Protein AF-A0A3C2E7K2-F1 (afdb_monomer)

Structure (mmCIF, N/CA/C/O backbone):
data_AF-A0A3C2E7K2-F1
#
_entry.id   AF-A0A3C2E7K2-F1
#
loop_
_atom_site.group_PDB
_atom_site.id
_atom_site.type_symbol
_atom_site.label_atom_id
_atom_site.label_alt_id
_atom_site.label_comp_id
_atom_site.label_asym_id
_atom_site.label_entity_id
_atom_site.label_seq_id
_atom_site.pdbx_PDB_ins_code
_atom_site.Cartn_x
_atom_site.Cartn_y
_atom_site.Cartn_z
_atom_site.occupancy
_atom_site.B_iso_or_equiv
_atom_site.auth_seq_id
_atom_site.auth_comp_id
_atom_site.auth_asym_id
_atom_site.auth_atom_id
_atom_site.pdbx_PDB_model_num
ATOM 1 N N . ARG A 1 1 ? 13.895 -5.688 -22.698 1.00 58.41 1 ARG A N 1
ATOM 2 C CA . ARG A 1 1 ? 12.798 -6.682 -22.549 1.00 58.41 1 ARG A CA 1
ATOM 3 C C . ARG A 1 1 ? 12.818 -7.322 -21.160 1.00 58.41 1 ARG A C 1
ATOM 5 O O . ARG A 1 1 ? 11.852 -7.144 -20.438 1.00 58.41 1 ARG A O 1
ATOM 12 N N . VAL A 1 2 ? 13.931 -7.941 -20.744 1.00 70.06 2 VAL A N 1
ATOM 13 C CA . VAL A 1 2 ? 14.091 -8.574 -19.414 1.00 70.06 2 VAL A CA 1
ATOM 14 C C . VAL A 1 2 ? 13.761 -7.631 -18.242 1.00 70.06 2 VAL A C 1
ATOM 16 O O . VAL A 1 2 ? 12.973 -7.994 -17.378 1.00 70.06 2 VAL A O 1
ATOM 19 N N . PHE A 1 3 ? 14.257 -6.386 -18.255 1.00 68.56 3 PHE A N 1
ATOM 20 C CA . PHE A 1 3 ? 13.976 -5.405 -17.192 1.00 68.56 3 PHE A CA 1
ATOM 21 C C . PHE A 1 3 ? 12.487 -5.069 -17.020 1.00 68.56 3 PHE A C 1
ATOM 23 O O . PHE A 1 3 ? 12.014 -4.927 -15.898 1.00 68.56 3 PHE A O 1
ATOM 30 N N . THR A 1 4 ? 11.731 -4.983 -18.117 1.00 68.19 4 THR A N 1
ATOM 31 C CA . THR A 1 4 ? 10.288 -4.705 -18.075 1.00 68.19 4 THR A CA 1
ATOM 32 C C . THR A 1 4 ? 9.516 -5.893 -17.501 1.00 68.19 4 THR A C 1
ATOM 34 O O . THR A 1 4 ? 8.613 -5.702 -16.694 1.00 68.19 4 THR A O 1
ATOM 37 N N . THR A 1 5 ? 9.898 -7.123 -17.863 1.00 74.44 5 THR A N 1
ATOM 38 C CA . THR A 1 5 ? 9.284 -8.352 -17.334 1.00 74.44 5 THR A CA 1
ATOM 39 C C . THR A 1 5 ? 9.557 -8.528 -15.841 1.00 74.44 5 THR A C 1
ATOM 41 O O . THR A 1 5 ? 8.635 -8.833 -15.091 1.00 74.44 5 THR A O 1
ATOM 44 N N . ILE A 1 6 ? 10.792 -8.278 -15.394 1.00 78.44 6 ILE A N 1
ATOM 45 C CA . ILE A 1 6 ? 11.157 -8.341 -13.970 1.00 78.44 6 ILE A CA 1
ATOM 46 C C . ILE A 1 6 ? 10.403 -7.265 -13.177 1.00 78.44 6 ILE A C 1
ATOM 48 O O . ILE A 1 6 ? 9.828 -7.571 -12.136 1.00 78.44 6 ILE A O 1
ATOM 52 N N . GLY A 1 7 ? 10.339 -6.030 -13.688 1.00 73.75 7 GLY A N 1
ATOM 53 C CA . GLY A 1 7 ? 9.588 -4.947 -13.048 1.00 73.75 7 GLY A CA 1
ATOM 54 C C . GLY A 1 7 ? 8.096 -5.259 -12.909 1.00 73.75 7 GLY A C 1
ATOM 55 O O . GLY A 1 7 ? 7.521 -5.040 -11.846 1.00 73.75 7 GLY A O 1
ATOM 56 N N . LEU A 1 8 ? 7.485 -5.846 -13.944 1.00 76.38 8 LEU A N 1
ATOM 57 C CA . LEU A 1 8 ? 6.085 -6.267 -13.903 1.00 76.38 8 LEU A CA 1
ATOM 58 C C . LEU A 1 8 ? 5.856 -7.409 -12.901 1.00 76.38 8 LEU A C 1
ATOM 60 O O . LEU A 1 8 ? 4.875 -7.376 -12.163 1.00 76.38 8 LEU A O 1
ATOM 64 N N . MET A 1 9 ? 6.755 -8.398 -12.841 1.00 81.62 9 MET A N 1
ATOM 65 C CA . MET A 1 9 ? 6.644 -9.503 -11.881 1.00 81.62 9 MET A CA 1
ATOM 66 C C . MET A 1 9 ? 6.782 -9.020 -10.437 1.00 81.62 9 MET A C 1
ATOM 68 O O . MET A 1 9 ? 5.946 -9.360 -9.604 1.00 81.62 9 MET A O 1
ATOM 72 N N . ILE A 1 10 ? 7.791 -8.196 -10.140 1.00 82.12 10 ILE A N 1
ATOM 73 C CA . ILE A 1 10 ? 7.995 -7.645 -8.793 1.00 82.12 10 ILE A CA 1
ATOM 74 C C . ILE A 1 10 ? 6.804 -6.763 -8.397 1.00 82.12 10 ILE A C 1
ATOM 76 O O . ILE A 1 10 ? 6.275 -6.909 -7.296 1.00 82.12 10 ILE A O 1
ATOM 80 N N . GLY A 1 11 ? 6.338 -5.898 -9.305 1.00 79.94 11 GLY A N 1
ATOM 81 C CA . GLY A 1 11 ? 5.164 -5.057 -9.078 1.00 79.94 11 GLY A CA 1
ATOM 82 C C . GLY A 1 11 ? 3.887 -5.868 -8.843 1.00 79.94 11 GLY A C 1
ATOM 83 O O . GLY A 1 11 ? 3.135 -5.569 -7.920 1.00 79.94 11 GLY A O 1
ATOM 84 N N . GLY A 1 12 ? 3.667 -6.930 -9.623 1.00 81.69 12 GLY A N 1
ATOM 85 C CA . GLY A 1 12 ? 2.515 -7.820 -9.470 1.00 81.69 12 GLY A CA 1
ATOM 86 C C . GLY A 1 12 ? 2.522 -8.582 -8.144 1.00 81.69 12 GLY A C 1
ATOM 87 O O . GLY A 1 12 ? 1.517 -8.591 -7.435 1.00 81.69 12 GLY A O 1
ATOM 88 N N . VAL A 1 13 ? 3.663 -9.166 -7.766 1.00 86.88 13 VAL A N 1
ATOM 89 C CA . VAL A 1 13 ? 3.815 -9.864 -6.477 1.00 86.88 13 VAL A CA 1
ATOM 90 C C . VAL A 1 13 ? 3.627 -8.894 -5.308 1.00 86.88 13 VAL A C 1
ATOM 92 O O . VAL A 1 13 ? 2.915 -9.213 -4.356 1.00 86.88 13 VAL A O 1
ATOM 95 N N . GLY A 1 14 ? 4.200 -7.691 -5.399 1.00 84.19 14 GLY A N 1
ATOM 96 C CA . GLY A 1 14 ? 4.024 -6.644 -4.394 1.00 84.19 14 GLY A CA 1
ATOM 97 C C . GLY A 1 14 ? 2.571 -6.189 -4.255 1.00 84.19 14 GLY A C 1
ATOM 98 O O . GLY A 1 14 ? 2.088 -6.045 -3.135 1.00 84.19 14 GLY A O 1
ATOM 99 N N . ALA A 1 15 ? 1.848 -6.024 -5.366 1.00 85.50 15 ALA A N 1
ATOM 100 C CA . ALA A 1 15 ? 0.438 -5.642 -5.350 1.00 85.50 15 ALA A CA 1
ATOM 101 C C . ALA A 1 15 ? -0.442 -6.716 -4.694 1.00 85.50 15 ALA A C 1
ATOM 103 O O . ALA A 1 15 ? -1.253 -6.394 -3.828 1.00 85.50 15 ALA A O 1
ATOM 104 N N . ILE A 1 16 ? -0.245 -7.992 -5.045 1.00 87.50 16 ILE A N 1
ATOM 105 C CA . ILE A 1 16 ? -0.976 -9.108 -4.425 1.00 87.50 16 ILE A CA 1
ATOM 106 C C . ILE A 1 16 ? -0.670 -9.172 -2.924 1.00 87.50 16 ILE A C 1
ATOM 108 O O . ILE A 1 16 ? -1.591 -9.238 -2.111 1.00 87.50 16 ILE A O 1
ATOM 112 N N . GLY A 1 17 ? 0.611 -9.098 -2.550 1.00 90.00 17 GLY A N 1
ATOM 113 C CA . GLY A 1 17 ? 1.029 -9.105 -1.149 1.00 90.00 17 GLY A CA 1
ATOM 114 C C . GLY A 1 17 ? 0.446 -7.935 -0.355 1.00 90.00 17 GLY A C 1
ATOM 115 O O . GLY A 1 17 ? -0.072 -8.139 0.740 1.00 90.00 17 GLY A O 1
ATOM 116 N N . GLY A 1 18 ? 0.465 -6.727 -0.921 1.00 86.69 18 GLY A N 1
ATOM 117 C CA . GLY A 1 18 ? -0.086 -5.525 -0.296 1.00 86.69 18 GLY A CA 1
ATOM 118 C C . GLY A 1 18 ? -1.599 -5.593 -0.094 1.00 86.69 18 GLY A C 1
ATOM 119 O O . GLY A 1 18 ? -2.079 -5.256 0.986 1.00 86.69 18 GLY A O 1
ATOM 120 N N . VAL A 1 19 ? -2.348 -6.083 -1.088 1.00 88.69 19 VAL A N 1
ATOM 121 C CA . VAL A 1 19 ? -3.807 -6.264 -0.977 1.00 88.69 19 VAL A CA 1
ATOM 122 C C . VAL A 1 19 ? -4.148 -7.297 0.092 1.00 88.69 19 VAL A C 1
ATOM 124 O O . VAL A 1 19 ? -4.987 -7.028 0.950 1.00 88.69 19 VAL A O 1
ATOM 127 N N . LEU A 1 20 ? -3.477 -8.452 0.088 1.00 91.19 20 LEU A N 1
ATOM 128 C CA . LEU A 1 20 ? -3.693 -9.486 1.102 1.00 91.19 20 LEU A CA 1
ATOM 129 C C . LEU A 1 20 ? -3.383 -8.964 2.506 1.00 91.19 20 LEU A C 1
ATOM 131 O O . LEU A 1 20 ? -4.187 -9.145 3.420 1.00 91.19 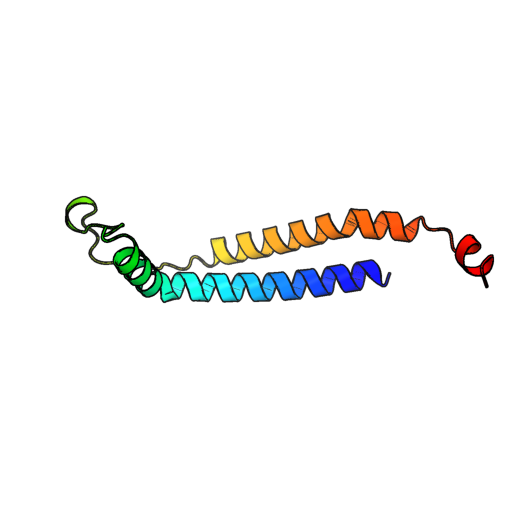20 LEU A O 1
ATOM 135 N N . LEU A 1 21 ? -2.254 -8.275 2.670 1.00 90.06 21 LEU A N 1
ATOM 136 C CA . LEU A 1 21 ? -1.858 -7.688 3.945 1.00 90.06 21 LEU A CA 1
ATOM 137 C C . LEU A 1 21 ? -2.872 -6.630 4.402 1.00 90.06 21 LEU A C 1
ATOM 139 O O . LEU A 1 21 ? -3.286 -6.653 5.558 1.00 90.06 21 LEU A O 1
ATOM 143 N N . GLY A 1 22 ? -3.341 -5.761 3.503 1.00 87.19 22 GLY A N 1
ATOM 144 C CA . GLY A 1 22 ? -4.376 -4.767 3.798 1.00 87.19 22 GLY A CA 1
ATOM 145 C C . GLY A 1 22 ? -5.696 -5.395 4.252 1.00 87.19 22 GLY A C 1
ATOM 146 O O . GLY A 1 22 ? -6.246 -4.986 5.274 1.00 87.19 22 GLY A O 1
ATOM 147 N N . ILE A 1 23 ? -6.168 -6.437 3.558 1.00 88.25 23 ILE A N 1
ATOM 148 C CA . ILE A 1 23 ? -7.377 -7.183 3.947 1.00 88.25 23 ILE A CA 1
ATOM 149 C C . ILE A 1 23 ? -7.199 -7.797 5.340 1.00 88.25 23 ILE A C 1
ATOM 151 O O . ILE A 1 23 ? -8.074 -7.651 6.194 1.00 88.25 23 ILE A O 1
ATOM 155 N N . VAL A 1 24 ? -6.059 -8.445 5.598 1.00 89.94 24 VAL A N 1
ATOM 156 C CA . VAL A 1 24 ? -5.760 -9.037 6.910 1.00 89.94 24 VAL A CA 1
ATOM 157 C C . VAL A 1 24 ? -5.746 -7.967 8.002 1.00 89.94 24 VAL A C 1
ATOM 159 O O . VAL A 1 24 ? -6.330 -8.194 9.061 1.00 89.94 24 VAL A O 1
ATOM 162 N N . LEU A 1 25 ? -5.149 -6.797 7.762 1.00 87.62 25 LEU A N 1
ATOM 163 C CA . LEU A 1 25 ? -5.135 -5.703 8.737 1.00 87.62 25 LEU A CA 1
ATOM 164 C C . LEU A 1 25 ? -6.542 -5.182 9.046 1.00 87.62 25 LEU A C 1
ATOM 166 O O . LEU A 1 25 ? -6.868 -5.006 10.218 1.00 87.62 25 LEU A O 1
ATOM 170 N N . VAL A 1 26 ? -7.386 -4.979 8.027 1.00 86.88 26 VAL A N 1
ATOM 171 C CA . VAL A 1 26 ? -8.767 -4.507 8.228 1.00 86.88 26 VAL A CA 1
ATOM 172 C C . VAL A 1 26 ? -9.573 -5.524 9.035 1.00 86.88 26 VAL A C 1
ATOM 174 O O . VAL A 1 26 ? -10.234 -5.151 10.003 1.00 86.88 26 VAL A O 1
ATOM 177 N N . LEU A 1 27 ? -9.468 -6.814 8.707 1.00 85.25 27 LEU 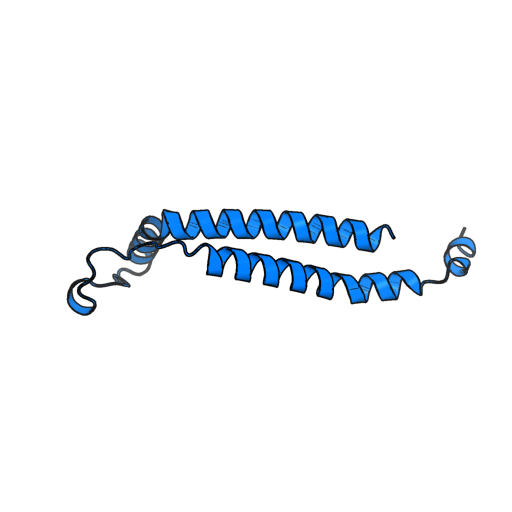A N 1
ATOM 178 C CA . LEU A 1 27 ? -10.158 -7.877 9.447 1.00 85.25 27 LEU A CA 1
ATOM 179 C C . LEU A 1 27 ? -9.667 -8.014 10.897 1.00 85.25 27 LEU A C 1
ATOM 181 O O . LEU A 1 27 ? -10.422 -8.453 11.761 1.00 85.25 27 LEU A O 1
ATOM 185 N N . ASN A 1 28 ? -8.425 -7.613 11.178 1.00 86.75 28 ASN A N 1
ATOM 186 C CA . ASN A 1 28 ? -7.811 -7.689 12.504 1.00 86.75 28 ASN A CA 1
ATOM 187 C C . ASN A 1 28 ? -7.720 -6.326 13.213 1.00 86.75 28 ASN A C 1
ATOM 189 O O . ASN A 1 28 ? -6.965 -6.191 14.179 1.00 86.75 28 ASN A O 1
ATOM 193 N N . ILE A 1 29 ? -8.502 -5.323 12.794 1.00 82.69 29 ILE A N 1
ATOM 194 C CA . ILE A 1 29 ? -8.422 -3.963 13.354 1.00 82.69 29 ILE A CA 1
ATOM 195 C C . ILE A 1 29 ? -8.628 -3.927 14.875 1.00 82.69 29 ILE A C 1
ATOM 197 O O . ILE A 1 29 ? -7.961 -3.162 15.566 1.00 82.69 29 ILE A O 1
ATOM 201 N N . GLY A 1 30 ? -9.476 -4.810 15.417 1.00 81.75 30 GLY A N 1
ATOM 202 C CA . GLY A 1 30 ? -9.705 -4.915 16.861 1.00 81.75 30 GLY A CA 1
ATOM 203 C C . GLY A 1 30 ? -8.481 -5.420 17.632 1.00 81.75 30 GLY A C 1
ATOM 204 O O . GLY A 1 30 ? -8.192 -4.937 18.725 1.00 81.75 30 GLY A O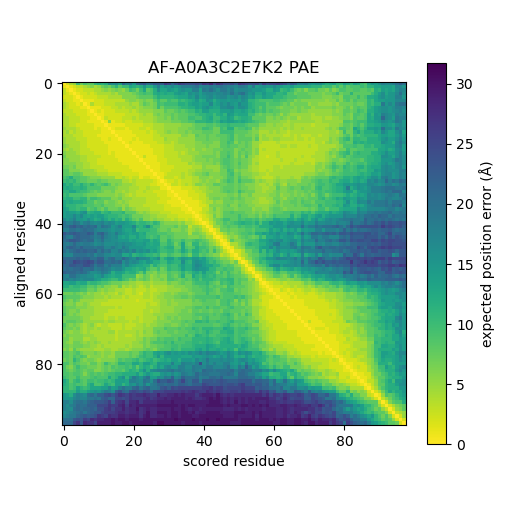 1
ATOM 205 N N . VAL A 1 31 ? -7.708 -6.345 17.052 1.00 83.50 31 VAL A N 1
ATOM 206 C CA . VAL A 1 31 ? -6.456 -6.833 17.657 1.00 83.50 31 VAL A CA 1
ATOM 207 C C . VAL A 1 31 ? -5.411 -5.720 17.669 1.00 83.50 31 VAL A C 1
ATOM 209 O O . VAL A 1 31 ? -4.746 -5.510 18.682 1.00 83.50 31 VAL A O 1
ATOM 212 N N . ILE A 1 32 ? -5.312 -4.966 16.571 1.00 82.75 32 ILE A N 1
ATOM 213 C CA . ILE A 1 32 ? -4.400 -3.821 16.449 1.00 82.75 32 ILE A CA 1
ATOM 214 C C . ILE A 1 32 ? -4.774 -2.730 17.458 1.00 82.75 32 ILE A C 1
ATOM 216 O O . ILE A 1 32 ? -3.899 -2.199 18.139 1.00 82.75 32 ILE A O 1
ATOM 220 N N . GLN A 1 33 ? -6.067 -2.433 17.607 1.00 79.88 33 GLN A N 1
ATOM 221 C CA . GLN A 1 33 ? -6.564 -1.477 18.595 1.00 79.88 33 GLN A CA 1
ATOM 222 C C . GLN A 1 33 ? -6.174 -1.886 20.020 1.00 79.88 33 GLN A C 1
ATOM 224 O O . GLN A 1 33 ? -5.616 -1.069 20.751 1.00 79.88 33 GLN A O 1
ATOM 229 N N . ASN A 1 34 ? -6.415 -3.146 20.399 1.00 81.69 34 ASN A N 1
ATOM 230 C CA . ASN A 1 34 ? -6.046 -3.658 21.721 1.00 81.69 34 ASN A CA 1
ATOM 231 C C . ASN A 1 34 ? -4.530 -3.591 21.950 1.00 81.69 34 ASN A C 1
ATOM 233 O O . ASN A 1 34 ? -4.081 -3.198 23.024 1.00 81.69 34 ASN A O 1
ATOM 237 N N . PHE A 1 35 ? -3.732 -3.927 20.936 1.00 84.50 35 PHE A N 1
ATOM 238 C CA . PHE A 1 35 ? -2.275 -3.842 21.010 1.00 84.50 35 PHE A CA 1
ATOM 239 C C . PHE A 1 35 ? -1.790 -2.403 21.235 1.00 84.50 35 PHE A C 1
ATOM 241 O O . PHE A 1 35 ? -0.964 -2.156 22.114 1.00 84.50 35 PHE A O 1
ATOM 248 N N . ILE A 1 36 ? -2.348 -1.438 20.497 1.00 83.56 36 ILE A N 1
ATOM 249 C CA . ILE A 1 36 ? -2.044 -0.012 20.677 1.00 83.56 36 ILE A CA 1
ATOM 250 C C . ILE A 1 36 ? -2.455 0.445 22.078 1.00 83.56 36 ILE A C 1
ATOM 252 O O . ILE A 1 36 ? -1.662 1.109 22.747 1.00 83.56 36 ILE A O 1
ATOM 256 N N . GLN A 1 37 ? -3.641 0.054 22.548 1.00 82.62 37 GLN A N 1
ATOM 257 C CA . GLN A 1 37 ? -4.139 0.406 23.878 1.00 82.62 37 GLN A CA 1
ATOM 258 C C . GLN A 1 37 ? -3.224 -0.112 24.996 1.00 82.62 37 GLN A C 1
ATOM 260 O O . GLN A 1 37 ? -2.969 0.619 25.949 1.00 82.62 37 GLN A O 1
ATOM 265 N N . ILE A 1 38 ? -2.686 -1.330 24.875 1.00 83.62 38 ILE A N 1
ATOM 266 C CA . ILE A 1 38 ? -1.733 -1.886 25.852 1.00 83.62 38 ILE A CA 1
ATOM 267 C C . ILE A 1 38 ? -0.445 -1.052 25.901 1.00 83.62 38 ILE A C 1
ATOM 269 O O . ILE A 1 38 ? 0.086 -0.812 26.982 1.00 83.62 38 ILE A O 1
ATOM 273 N N . ILE A 1 39 ? 0.051 -0.597 24.747 1.00 85.75 39 ILE A N 1
ATOM 274 C CA . ILE A 1 39 ? 1.318 0.147 24.658 1.00 85.75 39 ILE A CA 1
ATOM 275 C C . ILE A 1 39 ? 1.161 1.603 25.098 1.00 85.75 39 ILE A C 1
ATOM 277 O O . ILE A 1 39 ? 2.020 2.131 25.800 1.00 85.75 39 ILE A O 1
ATOM 281 N N . THR A 1 40 ? 0.092 2.273 24.666 1.00 81.75 40 THR A N 1
ATOM 282 C CA . THR A 1 40 ? -0.114 3.704 24.951 1.00 81.75 40 THR A CA 1
ATOM 283 C C . THR A 1 40 ? -0.894 3.959 26.236 1.00 81.75 40 THR A C 1
ATOM 285 O O . THR A 1 40 ? -0.860 5.078 26.737 1.00 81.75 40 THR A O 1
ATOM 288 N N . GLY A 1 41 ? -1.604 2.968 26.780 1.00 74.31 41 GLY A N 1
ATOM 289 C CA . GLY A 1 41 ? -2.470 3.128 27.954 1.00 74.31 41 GLY A CA 1
ATOM 290 C C . GLY A 1 41 ? -3.717 3.988 27.705 1.00 74.31 41 GLY A C 1
ATOM 291 O O . GLY A 1 41 ? -4.560 4.123 28.589 1.00 74.31 41 GLY A O 1
ATOM 292 N N . VAL A 1 42 ? -3.861 4.555 26.504 1.00 71.88 42 VAL A N 1
ATOM 293 C CA . VAL A 1 42 ? -5.011 5.351 26.072 1.00 71.88 42 VAL A CA 1
ATOM 294 C C . VAL A 1 42 ? -5.901 4.463 25.218 1.00 71.88 42 VAL A C 1
ATOM 296 O O . VAL A 1 42 ? -5.402 3.701 24.396 1.00 71.88 42 VAL A O 1
ATOM 299 N N . ASN A 1 43 ? -7.219 4.554 25.393 1.00 67.81 43 ASN A N 1
ATOM 300 C CA . ASN A 1 43 ? -8.160 3.895 24.496 1.00 67.81 43 ASN A CA 1
ATOM 301 C C . ASN A 1 43 ? -8.414 4.827 23.294 1.00 67.81 43 ASN A C 1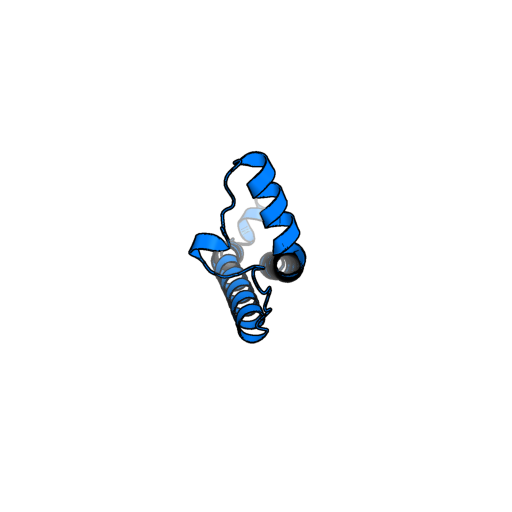
ATOM 303 O O . ASN A 1 43 ? -9.140 5.812 23.459 1.00 67.81 43 ASN A O 1
ATOM 307 N N . PRO A 1 44 ? -7.803 4.587 22.113 1.00 64.38 44 PRO A N 1
ATOM 308 C CA . PRO A 1 44 ? -7.868 5.523 20.985 1.00 64.38 44 PRO A CA 1
ATOM 309 C C . PRO A 1 44 ? -9.297 5.752 20.476 1.00 64.38 44 PRO A C 1
ATOM 311 O O . PRO A 1 44 ? -9.575 6.781 19.871 1.00 64.38 44 PRO A O 1
ATOM 314 N N . PHE A 1 45 ? -10.215 4.831 20.777 1.00 65.50 45 PHE A N 1
ATOM 315 C CA . PHE A 1 45 ? -11.640 4.952 20.491 1.00 65.50 45 PHE A CA 1
ATOM 316 C C . PHE A 1 45 ? -12.440 4.755 21.783 1.00 65.50 45 PHE A C 1
ATOM 318 O O . PHE A 1 45 ? -13.082 3.726 21.973 1.00 65.50 45 PHE A O 1
ATOM 325 N N . ASN A 1 46 ? -12.359 5.723 22.704 1.00 63.75 46 ASN A N 1
ATOM 326 C CA . ASN A 1 46 ? -13.130 5.682 23.948 1.00 63.75 46 ASN A CA 1
ATOM 327 C C . ASN A 1 46 ? -14.649 5.687 23.635 1.00 63.75 46 ASN A C 1
ATOM 329 O O . ASN A 1 46 ? -15.136 6.675 23.069 1.00 63.75 46 ASN A O 1
ATOM 333 N N . PRO A 1 47 ? -15.409 4.637 24.014 1.00 64.19 47 PRO A N 1
ATOM 334 C CA . PRO A 1 47 ? -16.851 4.555 23.778 1.00 64.19 47 PRO A CA 1
ATOM 335 C C . PRO A 1 47 ? -17.646 5.694 24.427 1.00 64.19 47 PRO A C 1
ATOM 337 O O . PRO A 1 47 ? -18.728 6.011 23.953 1.00 64.19 47 PRO A O 1
ATOM 340 N N . GLU A 1 48 ? -17.126 6.335 25.475 1.00 63.12 48 GLU A N 1
ATOM 341 C CA . GLU A 1 48 ? -17.798 7.458 26.147 1.00 63.12 48 GLU A CA 1
ATOM 342 C C . GLU A 1 48 ? -17.735 8.763 25.341 1.00 63.12 48 GLU A C 1
ATOM 344 O O . GLU A 1 48 ? -18.602 9.620 25.480 1.00 63.12 48 GLU A O 1
ATOM 349 N N . VAL A 1 49 ? -16.723 8.910 24.479 1.00 66.62 49 VAL A N 1
ATOM 350 C CA . VAL A 1 49 ? -16.540 10.101 23.632 1.00 66.62 49 VAL A CA 1
ATOM 351 C C . VAL A 1 49 ? -17.109 9.864 22.235 1.00 66.62 49 VAL A C 1
ATOM 353 O O . VAL A 1 49 ? -17.719 10.759 21.654 1.00 66.62 49 VAL A O 1
ATOM 356 N N . TYR A 1 50 ? -16.930 8.654 21.696 1.00 69.38 50 TYR A N 1
ATOM 357 C CA . TYR A 1 50 ? -17.324 8.315 20.327 1.00 69.38 50 TYR A CA 1
ATOM 358 C C . TYR A 1 50 ? -18.633 7.519 20.228 1.00 69.38 50 TYR A C 1
ATOM 360 O O . TYR A 1 50 ? -19.101 7.300 19.115 1.00 69.38 50 TYR A O 1
ATOM 368 N N . PHE A 1 51 ? -19.227 7.074 21.345 1.00 59.97 51 PHE A N 1
ATOM 369 C CA . PHE A 1 51 ? -20.432 6.219 21.397 1.00 59.97 51 PHE A CA 1
ATOM 370 C C . PHE A 1 51 ? -20.348 4.932 20.550 1.00 59.97 51 PHE A C 1
ATOM 372 O O . PHE A 1 51 ? -21.357 4.289 20.265 1.00 59.97 51 PHE A O 1
ATOM 379 N N . LEU A 1 52 ? -19.135 4.527 20.165 1.00 60.78 52 LEU A N 1
ATOM 380 C CA . LEU A 1 52 ? -18.852 3.329 19.382 1.00 60.78 52 LEU A CA 1
ATOM 381 C C . LEU A 1 52 ? -18.223 2.285 20.305 1.00 60.78 52 LEU A C 1
ATOM 383 O O . LEU A 1 52 ? -17.115 2.467 20.799 1.00 60.78 52 LEU A O 1
ATOM 387 N N . THR A 1 53 ? -18.932 1.181 20.541 1.00 59.47 53 THR A N 1
ATOM 388 C CA . THR A 1 53 ? -18.435 0.054 21.351 1.00 59.47 53 THR A CA 1
ATOM 389 C C . THR A 1 53 ? -17.417 -0.802 20.599 1.00 59.47 53 THR A C 1
ATOM 391 O O . THR A 1 53 ? -16.591 -1.463 21.220 1.00 59.47 53 THR A O 1
ATOM 394 N N . THR A 1 54 ? -17.462 -0.787 19.265 1.00 62.31 54 THR A N 1
ATOM 395 C CA . THR A 1 54 ? -16.521 -1.468 18.368 1.00 62.31 54 THR A CA 1
ATOM 396 C C . THR A 1 54 ? -16.376 -0.6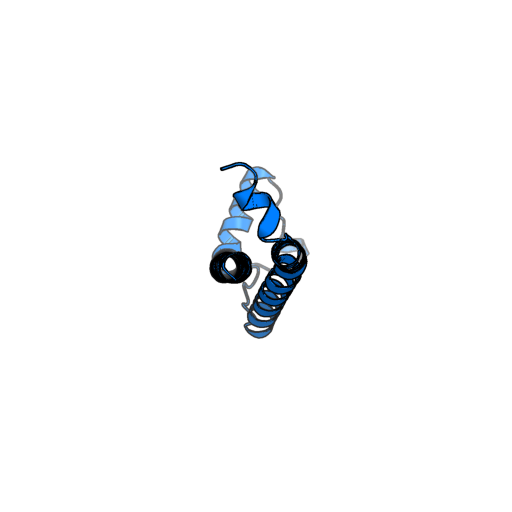57 17.084 1.00 62.31 54 THR A C 1
ATOM 398 O O . THR A 1 54 ? -17.356 -0.091 16.598 1.00 62.31 54 THR A O 1
ATOM 401 N N . LEU A 1 55 ? -15.163 -0.585 16.528 1.00 66.31 55 LEU A N 1
ATOM 402 C CA . LEU A 1 55 ? -14.955 -0.003 15.205 1.00 66.31 55 LEU A CA 1
ATOM 403 C C . LEU A 1 55 ? -15.407 -1.036 14.158 1.00 66.31 55 LEU A C 1
ATOM 405 O O . LEU A 1 55 ? -14.798 -2.107 14.074 1.00 66.31 55 LEU A O 1
ATOM 409 N N . PRO A 1 56 ? -16.471 -0.785 13.374 1.00 67.19 56 PRO A N 1
ATOM 410 C CA . PRO A 1 56 ? -16.914 -1.751 12.383 1.00 67.19 56 PRO A CA 1
ATOM 411 C C . PRO A 1 56 ? -15.893 -1.801 11.241 1.00 67.19 56 PRO A C 1
ATOM 413 O O . PRO A 1 56 ? -15.821 -0.886 10.424 1.00 67.19 56 PRO A O 1
ATOM 416 N N . ALA A 1 57 ? -15.118 -2.883 11.169 1.00 72.31 57 ALA A N 1
ATOM 417 C CA . ALA A 1 57 ? -14.250 -3.182 10.035 1.00 72.31 57 ALA A CA 1
ATOM 418 C C . ALA A 1 57 ? -15.104 -3.496 8.799 1.00 72.31 57 ALA A C 1
ATOM 420 O O . ALA A 1 57 ? -15.484 -4.644 8.563 1.00 72.31 57 ALA A O 1
ATOM 421 N N . ARG A 1 58 ? -15.462 -2.469 8.025 1.00 79.94 58 ARG A N 1
ATOM 422 C CA . ARG A 1 58 ? -16.157 -2.644 6.747 1.00 79.94 58 ARG A CA 1
ATOM 423 C C . ARG A 1 58 ? -15.134 -2.613 5.628 1.00 79.94 58 ARG A C 1
ATOM 425 O O . ARG A 1 58 ? -14.471 -1.605 5.422 1.00 79.94 58 ARG A O 1
ATOM 432 N N . LEU A 1 59 ? -15.015 -3.730 4.922 1.00 83.06 59 LEU A N 1
ATOM 433 C CA . LEU A 1 59 ? -14.213 -3.801 3.713 1.00 83.06 59 LEU A CA 1
ATOM 434 C C . LEU A 1 59 ? -15.069 -3.313 2.539 1.00 83.06 59 LEU A C 1
ATOM 436 O O . LEU A 1 59 ? -16.063 -3.958 2.200 1.00 83.06 59 LEU A O 1
ATOM 440 N N . ASP A 1 60 ? -14.698 -2.189 1.932 1.00 88.75 60 ASP A N 1
ATOM 441 C CA . ASP A 1 60 ? -15.296 -1.749 0.673 1.00 88.75 60 ASP A CA 1
ATOM 442 C C . ASP A 1 60 ? -14.456 -2.272 -0.495 1.00 88.75 60 ASP A C 1
ATOM 444 O O . ASP A 1 60 ? -13.319 -1.852 -0.724 1.00 88.75 60 ASP A O 1
ATOM 448 N N . TRP A 1 61 ? -15.016 -3.216 -1.249 1.00 87.69 61 TRP A N 1
ATOM 449 C CA . TRP A 1 61 ? -14.340 -3.807 -2.402 1.00 87.69 61 TRP A CA 1
ATOM 450 C C . TRP A 1 61 ? -13.997 -2.784 -3.485 1.00 87.69 61 TRP A C 1
ATOM 452 O O . TRP A 1 61 ? -13.025 -2.995 -4.211 1.00 87.69 61 TRP A O 1
ATOM 462 N N . THR A 1 62 ? -14.741 -1.681 -3.573 1.00 92.62 62 THR A N 1
ATOM 463 C CA . THR A 1 62 ? -14.478 -0.560 -4.484 1.00 92.62 62 THR A CA 1
ATOM 464 C C . THR A 1 62 ? -13.188 0.151 -4.099 1.00 92.62 62 THR A C 1
ATOM 466 O O . THR A 1 62 ? -12.333 0.382 -4.950 1.00 92.62 62 THR A O 1
ATOM 469 N N . GLU A 1 63 ? -12.999 0.439 -2.810 1.00 88.31 63 GLU A N 1
ATOM 470 C CA . GLU A 1 63 ? -11.769 1.058 -2.307 1.00 88.31 63 GLU A CA 1
ATOM 471 C C . GLU A 1 63 ? -10.572 0.116 -2.456 1.00 88.31 63 GLU A C 1
ATOM 473 O O . GLU A 1 63 ? -9.501 0.536 -2.894 1.00 88.31 63 GLU A O 1
ATOM 478 N N . VAL A 1 64 ? -10.764 -1.176 -2.171 1.00 88.75 64 VAL A N 1
ATOM 479 C CA . VAL A 1 64 ? -9.718 -2.200 -2.316 1.00 88.75 64 VAL A CA 1
ATOM 480 C C . VAL A 1 64 ? -9.272 -2.325 -3.773 1.00 88.75 64 VAL A C 1
ATOM 482 O O . VAL A 1 64 ? -8.073 -2.310 -4.054 1.00 88.75 64 VAL A O 1
ATOM 485 N N . THR A 1 65 ? -10.214 -2.425 -4.716 1.00 87.56 65 THR A N 1
ATOM 486 C CA . THR A 1 65 ? -9.883 -2.513 -6.149 1.00 87.56 65 THR A CA 1
ATOM 487 C C . THR A 1 65 ? -9.294 -1.215 -6.685 1.00 87.56 65 THR A C 1
ATOM 489 O O . THR A 1 65 ? -8.350 -1.275 -7.475 1.00 87.56 65 THR A O 1
ATOM 492 N N . PHE A 1 66 ? -9.770 -0.055 -6.229 1.00 92.06 66 PHE A N 1
ATOM 493 C CA . PHE A 1 66 ? -9.188 1.235 -6.594 1.00 92.06 66 PHE A CA 1
ATOM 494 C C . PHE A 1 66 ? -7.741 1.363 -6.102 1.00 92.06 66 PHE A C 1
ATOM 496 O O . PHE A 1 66 ? -6.852 1.685 -6.891 1.00 92.06 66 PHE A O 1
ATOM 503 N N . ALA A 1 67 ? -7.476 1.042 -4.834 1.00 88.00 67 ALA A N 1
ATOM 504 C CA . ALA A 1 67 ? -6.133 1.069 -4.261 1.00 88.00 67 ALA A CA 1
ATOM 505 C C . ALA A 1 67 ? -5.192 0.068 -4.953 1.00 88.00 67 ALA A C 1
ATOM 507 O O . ALA A 1 67 ? -4.059 0.418 -5.293 1.00 88.00 67 ALA A O 1
ATOM 508 N 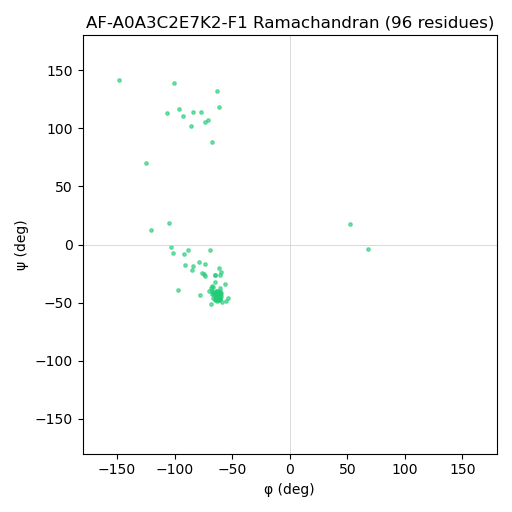N . ALA A 1 68 ? -5.666 -1.153 -5.224 1.00 86.75 68 ALA A N 1
ATOM 509 C CA . ALA A 1 68 ? -4.907 -2.163 -5.959 1.00 86.75 68 ALA A CA 1
ATOM 510 C C . ALA A 1 68 ? -4.574 -1.704 -7.389 1.00 86.75 68 ALA A C 1
ATOM 512 O O . ALA A 1 68 ? -3.427 -1.814 -7.830 1.00 86.75 68 ALA A O 1
ATOM 513 N N . GLY A 1 69 ? -5.557 -1.146 -8.102 1.00 89.12 69 GLY A N 1
ATOM 514 C CA . GLY A 1 69 ? -5.381 -0.607 -9.449 1.00 89.12 69 GLY A CA 1
ATOM 515 C C . GLY A 1 69 ? -4.408 0.569 -9.480 1.00 89.12 69 GLY A C 1
ATOM 516 O O . GLY A 1 69 ? -3.511 0.601 -10.323 1.00 89.12 69 GLY A O 1
ATOM 517 N N . PHE A 1 70 ? -4.522 1.493 -8.523 1.00 89.62 70 PHE A N 1
ATOM 518 C CA . PHE A 1 70 ? -3.602 2.620 -8.384 1.00 89.62 70 PHE A CA 1
ATOM 519 C C . PHE A 1 70 ? -2.171 2.153 -8.092 1.00 89.62 70 PHE A C 1
ATOM 521 O O . PHE A 1 70 ? -1.229 2.629 -8.724 1.00 89.62 70 PHE A O 1
ATOM 528 N N . GLY A 1 71 ? -1.997 1.178 -7.194 1.00 85.06 71 GLY A N 1
ATOM 529 C CA . GLY A 1 71 ? -0.692 0.593 -6.881 1.00 85.06 71 GLY A CA 1
ATOM 530 C C . GLY A 1 71 ? -0.043 -0.093 -8.085 1.00 85.06 71 GLY A C 1
ATOM 531 O O . GLY A 1 71 ? 1.134 0.138 -8.366 1.00 85.06 71 GLY A O 1
ATOM 532 N N . LEU A 1 72 ? -0.812 -0.878 -8.846 1.00 82.81 72 LEU A N 1
ATOM 533 C CA . LEU A 1 72 ? -0.339 -1.500 -10.088 1.00 82.81 72 LEU A CA 1
ATOM 534 C C . LEU A 1 72 ? 0.033 -0.456 -11.146 1.00 82.81 72 LEU A C 1
ATOM 536 O O . LEU A 1 72 ? 1.074 -0.579 -11.794 1.00 82.81 72 LEU A O 1
ATOM 540 N N . PHE A 1 73 ? -0.780 0.588 -11.300 1.00 86.62 73 PHE A N 1
ATOM 541 C CA . PHE A 1 73 ? -0.501 1.682 -12.225 1.00 86.62 73 PHE A CA 1
ATOM 542 C C . PHE A 1 73 ? 0.776 2.439 -11.837 1.00 86.62 73 PHE A C 1
ATOM 544 O O . PHE A 1 73 ? 1.642 2.667 -12.682 1.00 86.62 73 PHE A O 1
ATOM 551 N N . ALA A 1 74 ? 0.946 2.755 -10.552 1.00 84.75 74 ALA A N 1
ATOM 552 C CA . ALA A 1 74 ? 2.151 3.392 -10.033 1.00 84.75 74 ALA A CA 1
ATOM 553 C C . ALA A 1 74 ? 3.397 2.509 -10.220 1.00 84.75 74 ALA A C 1
ATOM 555 O O . ALA A 1 74 ? 4.438 3.008 -10.649 1.00 84.75 74 ALA A O 1
ATOM 556 N N . ALA A 1 75 ? 3.294 1.199 -9.973 1.00 77.69 75 ALA A N 1
ATOM 557 C CA . ALA A 1 75 ? 4.383 0.249 -10.204 1.00 77.69 75 ALA A CA 1
ATOM 558 C C . ALA A 1 7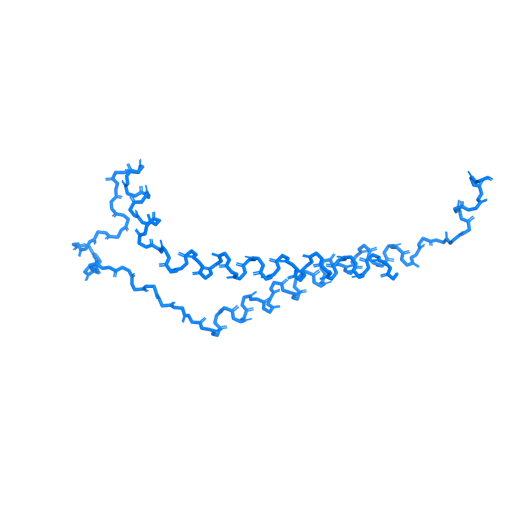5 ? 4.770 0.172 -11.690 1.00 77.69 75 ALA A C 1
ATOM 560 O O . ALA A 1 75 ? 5.957 0.162 -12.027 1.00 77.69 75 ALA A O 1
ATOM 561 N N . PHE A 1 76 ? 3.780 0.181 -12.587 1.00 79.12 76 PHE A N 1
ATOM 562 C CA . PHE A 1 76 ? 4.018 0.234 -14.026 1.00 79.12 76 PHE A CA 1
ATOM 563 C C . PHE A 1 76 ? 4.731 1.529 -14.434 1.00 79.12 76 PHE A C 1
ATOM 565 O O . PHE A 1 76 ? 5.745 1.470 -15.130 1.00 79.12 76 PHE A O 1
ATOM 572 N N . LEU A 1 77 ? 4.269 2.688 -13.952 1.00 84.19 77 LEU A N 1
ATOM 573 C CA . LEU A 1 77 ? 4.920 3.976 -14.209 1.00 84.19 77 LEU A CA 1
ATOM 574 C C . LEU A 1 77 ? 6.358 4.014 -13.676 1.00 84.19 77 LEU A C 1
ATOM 576 O O . LEU A 1 77 ? 7.258 4.483 -14.373 1.00 84.19 77 LEU A O 1
ATOM 580 N N . ALA A 1 78 ? 6.600 3.474 -12.482 1.00 78.75 78 ALA A N 1
ATOM 581 C CA . ALA A 1 78 ? 7.933 3.393 -11.889 1.00 78.75 78 ALA A CA 1
ATOM 582 C C . ALA A 1 78 ? 8.892 2.490 -12.692 1.00 78.75 78 ALA A C 1
ATOM 584 O O . ALA A 1 78 ? 10.105 2.709 -12.677 1.00 78.75 78 ALA A O 1
ATOM 585 N N . ALA A 1 79 ? 8.372 1.507 -13.434 1.00 75.19 79 ALA A N 1
ATOM 586 C CA . ALA A 1 79 ? 9.167 0.631 -14.293 1.00 75.19 79 ALA A CA 1
ATOM 587 C C . ALA A 1 79 ? 9.569 1.278 -15.638 1.00 75.19 79 ALA A C 1
ATOM 589 O O . ALA A 1 79 ? 10.480 0.776 -16.305 1.00 75.19 79 ALA A O 1
ATOM 590 N N . ILE A 1 80 ? 8.950 2.397 -16.041 1.00 75.50 80 ILE A N 1
ATOM 591 C CA . ILE A 1 80 ? 9.236 3.072 -17.323 1.00 75.50 80 ILE A CA 1
ATOM 592 C C . ILE A 1 80 ? 10.645 3.699 -17.362 1.00 75.50 80 ILE A C 1
ATOM 594 O O . ILE A 1 80 ? 11.381 3.399 -18.306 1.00 75.50 80 ILE A O 1
ATOM 598 N N . PRO A 1 81 ? 11.091 4.512 -16.379 1.00 77.56 81 PRO A N 1
ATOM 599 C CA . PRO A 1 81 ? 12.422 5.120 -16.405 1.00 77.56 81 PRO A CA 1
ATOM 600 C C . PRO A 1 81 ? 13.584 4.120 -16.552 1.00 77.56 81 PRO A C 1
ATOM 602 O O . PRO A 1 81 ? 14.436 4.344 -17.419 1.00 77.56 81 PRO A O 1
ATOM 605 N N . PRO A 1 82 ? 13.662 3.014 -15.774 1.00 69.50 82 PRO A N 1
ATOM 606 C CA . PRO A 1 82 ? 14.732 2.037 -15.952 1.00 69.50 82 PRO A CA 1
ATOM 607 C C . PRO A 1 82 ? 14.608 1.287 -17.284 1.00 69.50 82 PRO A C 1
ATOM 609 O O . PRO A 1 82 ? 15.630 1.032 -17.921 1.00 69.50 82 PRO A O 1
ATOM 612 N N . ALA A 1 83 ? 13.390 0.990 -17.759 1.00 71.38 83 ALA A N 1
ATOM 613 C CA . ALA A 1 83 ? 13.188 0.345 -19.057 1.00 71.38 83 ALA A CA 1
ATOM 614 C C . ALA A 1 83 ? 13.653 1.228 -20.230 1.00 71.38 83 ALA A C 1
ATOM 616 O O . ALA A 1 83 ? 14.282 0.724 -21.162 1.00 71.38 83 ALA A O 1
ATOM 617 N N . TRP A 1 84 ? 13.400 2.538 -20.172 1.00 69.94 84 TRP A N 1
ATOM 618 C CA . TRP A 1 84 ? 13.890 3.505 -21.159 1.00 69.94 84 TRP A CA 1
ATOM 619 C C . TRP A 1 84 ? 15.409 3.672 -21.127 1.00 69.94 84 TRP A C 1
ATOM 621 O O . TRP A 1 84 ? 16.022 3.732 -22.192 1.00 69.94 84 TRP A O 1
ATOM 631 N N . ARG A 1 85 ? 16.034 3.701 -19.941 1.00 66.81 85 ARG A N 1
ATOM 632 C CA . ARG A 1 85 ? 17.506 3.710 -19.834 1.00 66.81 85 ARG A CA 1
ATOM 633 C C . ARG A 1 85 ? 18.120 2.435 -20.412 1.00 66.81 85 ARG A C 1
ATOM 635 O O . ARG A 1 85 ? 19.070 2.520 -21.178 1.00 66.81 85 ARG A O 1
ATOM 642 N N . ALA A 1 86 ? 17.543 1.272 -20.109 1.00 65.06 86 ALA A N 1
ATOM 643 C CA . ALA A 1 86 ? 18.014 -0.014 -20.621 1.00 65.06 86 ALA A CA 1
ATOM 644 C C . ALA A 1 86 ? 17.872 -0.150 -22.146 1.00 65.06 86 ALA A C 1
ATOM 646 O O . ALA A 1 86 ? 18.693 -0.803 -22.777 1.00 65.06 86 ALA A O 1
ATOM 647 N N . ALA A 1 87 ? 16.850 0.465 -22.749 1.00 63.75 87 ALA A N 1
ATOM 648 C CA . ALA A 1 87 ? 16.659 0.461 -24.201 1.00 63.75 87 ALA A CA 1
ATOM 649 C C . ALA A 1 87 ? 17.641 1.373 -24.960 1.00 63.75 87 ALA A C 1
ATOM 651 O O . ALA A 1 87 ? 17.762 1.237 -26.173 1.00 63.75 87 ALA A O 1
ATOM 652 N N . ARG A 1 88 ? 18.309 2.304 -24.263 1.00 62.28 88 ARG A N 1
ATOM 653 C CA . ARG A 1 88 ? 19.296 3.243 -24.826 1.00 62.28 88 ARG A CA 1
ATOM 654 C C . ARG A 1 88 ? 20.751 2.864 -24.528 1.00 62.28 88 ARG A C 1
ATOM 656 O O . ARG A 1 88 ? 21.646 3.581 -24.954 1.00 62.28 88 ARG A O 1
ATOM 663 N N . LEU A 1 89 ? 20.989 1.783 -23.784 1.00 60.06 89 LEU A N 1
ATOM 664 C CA . LEU A 1 89 ? 22.326 1.213 -23.628 1.00 60.06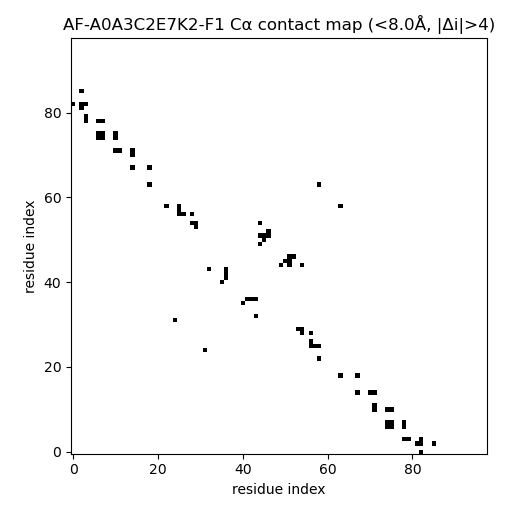 89 LEU A CA 1
ATOM 665 C C . LEU A 1 89 ? 22.686 0.508 -24.940 1.00 60.06 89 LEU A C 1
ATOM 667 O O . LEU A 1 89 ? 22.124 -0.540 -25.259 1.00 60.06 89 LEU A O 1
ATOM 671 N N . ASP A 1 90 ? 23.565 1.138 -25.720 1.00 55.59 90 ASP A N 1
ATOM 672 C CA . ASP A 1 90 ? 24.021 0.617 -27.004 1.00 55.59 90 ASP A CA 1
ATOM 673 C C . ASP A 1 90 ? 24.767 -0.717 -26.809 1.00 55.59 90 ASP A C 1
ATOM 675 O O . ASP A 1 90 ? 25.663 -0.816 -25.966 1.00 55.59 90 ASP A O 1
ATOM 679 N N . PRO A 1 91 ? 24.453 -1.755 -27.604 1.00 56.75 91 PRO A N 1
ATOM 680 C CA . PRO A 1 91 ? 25.017 -3.099 -27.452 1.00 56.75 91 PRO A CA 1
ATOM 681 C C . PRO A 1 91 ? 26.513 -3.182 -27.807 1.00 56.75 91 PRO A C 1
ATOM 683 O O . PRO A 1 91 ? 27.124 -4.235 -27.655 1.00 56.75 91 PRO A O 1
ATOM 686 N N . VAL A 1 92 ? 27.111 -2.088 -28.287 1.00 53.22 92 VAL A N 1
ATOM 687 C CA . VAL A 1 92 ? 28.476 -2.049 -28.832 1.00 53.22 92 VAL A CA 1
ATOM 688 C C . VAL A 1 92 ? 29.546 -1.867 -27.743 1.00 53.22 92 VAL A C 1
ATOM 690 O O . VAL A 1 92 ? 30.687 -2.276 -27.939 1.00 53.22 92 VAL A O 1
ATOM 693 N N . GLU A 1 93 ? 29.205 -1.336 -26.564 1.00 55.03 93 GLU A N 1
ATOM 694 C CA . GLU A 1 93 ? 30.170 -1.176 -25.459 1.00 55.03 93 GLU A CA 1
ATOM 695 C C . GLU A 1 93 ? 30.347 -2.434 -24.598 1.00 55.03 93 GLU A C 1
ATOM 697 O O . GLU A 1 93 ? 31.377 -2.578 -23.944 1.00 55.03 93 GLU A O 1
ATOM 702 N N . ALA A 1 94 ? 29.406 -3.381 -24.652 1.00 54.19 94 ALA A N 1
ATOM 703 C CA . ALA A 1 94 ? 29.511 -4.652 -23.930 1.00 54.19 94 ALA A CA 1
ATOM 704 C C . ALA A 1 94 ? 30.534 -5.621 -24.555 1.00 54.19 94 ALA A C 1
ATOM 706 O O . ALA A 1 94 ? 31.118 -6.419 -23.837 1.00 54.19 94 ALA A O 1
ATOM 707 N N . LEU A 1 95 ? 30.790 -5.513 -25.866 1.00 54.69 95 LEU A N 1
ATOM 708 C CA . LEU A 1 95 ? 31.754 -6.345 -26.605 1.00 54.69 95 LEU A CA 1
ATOM 709 C C . LEU A 1 95 ? 33.167 -5.739 -26.683 1.00 54.69 95 LEU A C 1
ATOM 711 O O . LEU A 1 95 ? 34.079 -6.393 -27.174 1.00 54.69 95 LEU A O 1
ATOM 715 N N . ARG A 1 96 ? 33.372 -4.485 -26.247 1.00 57.19 96 ARG A N 1
ATOM 716 C CA . ARG A 1 96 ? 34.700 -3.828 -26.269 1.00 57.19 96 ARG A CA 1
ATOM 717 C C . ARG A 1 96 ? 35.525 -4.090 -24.999 1.00 57.19 96 ARG A C 1
ATOM 719 O O . ARG A 1 96 ? 36.665 -3.641 -24.919 1.00 57.19 96 ARG A O 1
ATOM 726 N N . TYR A 1 97 ? 34.937 -4.767 -24.015 1.00 54.56 97 TYR A N 1
ATOM 727 C CA . TYR A 1 97 ? 35.578 -5.158 -22.755 1.00 54.56 97 TYR A CA 1
ATOM 728 C C . TYR A 1 97 ? 35.578 -6.681 -22.529 1.00 54.56 97 TYR A C 1
ATO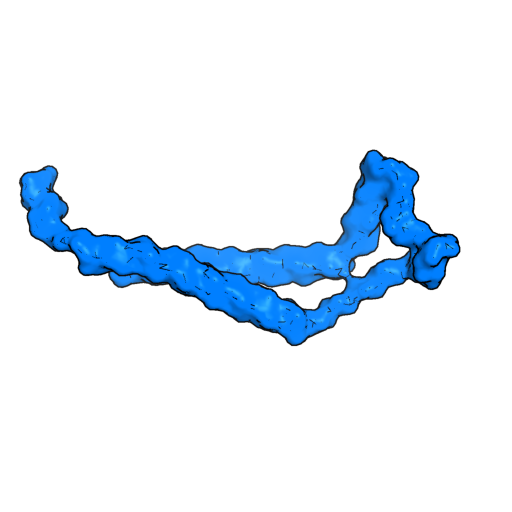M 730 O O . TYR A 1 97 ? 35.895 -7.122 -21.425 1.00 54.56 97 TYR A O 1
ATOM 738 N N . GLU A 1 98 ? 35.248 -7.458 -23.565 1.00 49.31 98 GLU A N 1
ATOM 739 C CA . GLU A 1 98 ? 35.621 -8.875 -23.681 1.00 49.31 98 GLU A CA 1
ATOM 740 C C . GLU A 1 98 ? 36.956 -9.016 -24.421 1.00 49.31 98 GLU A C 1
ATOM 742 O O . GLU A 1 98 ? 37.209 -8.212 -25.350 1.00 49.31 98 GLU A O 1
#

Radius of gyration: 22.32 Å; Cα contacts (8 Å, |Δi|>4): 45; chains: 1; bounding box: 56×20×57 Å

pLDDT: mean 76.11, std 11.49, range [49.31, 92.62]

Solvent-accessible surface area (backbone atoms only — not comparable to full-atom values): 5786 Å² total; per-residue (Å²): 111,71,64,50,52,52,41,50,50,54,36,49,53,50,40,54,52,50,52,53,50,49,53,52,48,47,78,38,43,67,57,53,50,52,53,48,25,70,75,69,73,48,63,94,71,43,39,90,82,68,73,40,92,64,85,81,72,73,84,54,68,66,58,53,52,50,51,46,51,51,51,44,50,50,40,53,58,65,38,44,64,61,39,56,54,61,72,65,57,65,79,68,66,70,63,71,78,106

Foldseek 3Di:
DVLLVVLLVVLVVVLVVVLVVVVVCLVCVVVVQVVVCVVVVDNPCPCVVNVDPDDPSDDDVVVSVVVSVVSSVVSNVVSVVVVVVVVPPDPVVVVVVD

Mean predicted aligned error: 10.79 Å

Secondary structure (DSSP, 8-state):
-HHHHHHHHHHHHHHHHHHHHHHHHHHTHHHHHHHHHHHHSS-TT-HHHH--SS------HHHHHHHHHHHHHHHHHHHHHHHHHHHTS-TTSSSS--

Sequence (98 aa):
RVFTTIGLMIGGVGAIGGVLLGIVLVLNIGVIQNFIQIITGVNPFNPEVYFLTTLPARLDWTEVTFAAGFGLFAAFLAAIPPAWRAARLDPVEALRYE